Protein AF-A0A6L9ZZN1-F1 (afdb_monomer_lite)

Secondary structure (DSSP, 8-state):
-HHHHHHHHS-SS---------TTSSHHHHHHHHHHHHHHTT--TT------SSSS-HHHHHHHHHHHHH--PPPTT--HHHHHHHHHT--

Foldseek 3Di:
DVVVVVQCPPDDPGRDDDDDDDPPPCPVVVVVVVLVVCQVVVVDVLHDDDADPPDDDRQVVVQVCCCPRVVDDDDPPDDSVVVSVVVVVVD

pLDDT: mean 79.75, std 11.1, range [41.59, 94.19]

Radius of gyration: 15.64 Å; chains: 1; bounding box: 30×41×38 Å

Structure (mmCIF, N/CA/C/O backbone):
data_AF-A0A6L9ZZN1-F1
#
_entry.id   AF-A0A6L9ZZN1-F1
#
loop_
_atom_site.group_PDB
_atom_site.id
_atom_site.type_symbol
_atom_site.label_atom_id
_atom_site.label_alt_id
_atom_site.label_comp_id
_atom_site.label_asym_id
_atom_site.label_entity_id
_atom_site.label_seq_id
_atom_site.pdbx_PDB_ins_code
_atom_site.Cartn_x
_atom_site.Cartn_y
_atom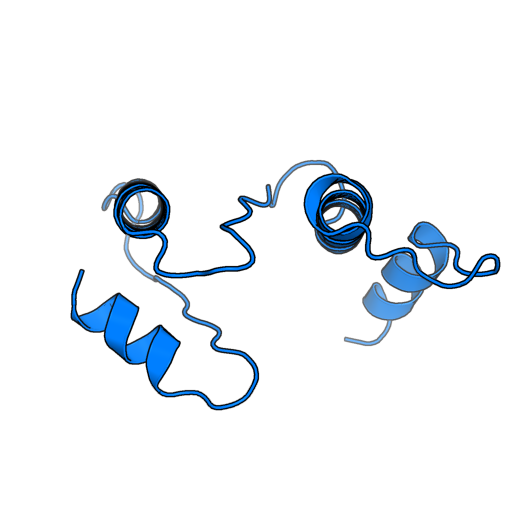_site.Cartn_z
_atom_site.occupancy
_atom_site.B_iso_or_equiv
_atom_site.auth_seq_id
_atom_site.auth_comp_id
_atom_site.auth_asym_id
_atom_site.auth_atom_id
_atom_site.pdbx_PDB_model_num
ATOM 1 N N . MET A 1 1 ? -8.413 11.731 10.580 1.00 61.06 1 MET A N 1
ATOM 2 C CA . MET A 1 1 ? -8.340 10.252 10.498 1.00 61.06 1 MET A CA 1
ATOM 3 C C . MET A 1 1 ? -9.657 9.636 10.027 1.00 61.06 1 MET A C 1
ATOM 5 O O . MET A 1 1 ? -9.661 9.072 8.943 1.00 61.06 1 MET A O 1
ATOM 9 N N . VAL A 1 2 ? -10.775 9.807 10.752 1.00 63.75 2 VAL A N 1
ATOM 10 C CA . VAL A 1 2 ? -12.082 9.171 10.436 1.00 63.75 2 VAL A CA 1
ATOM 11 C C . VAL A 1 2 ? -12.582 9.441 9.007 1.00 63.75 2 VAL A C 1
ATOM 13 O O . VAL A 1 2 ? -13.041 8.520 8.342 1.00 63.75 2 VAL A O 1
ATOM 16 N N . PHE A 1 3 ? -12.422 10.666 8.493 1.00 78.19 3 PHE A N 1
ATOM 17 C CA . PHE A 1 3 ? -12.842 11.012 7.128 1.00 78.19 3 PHE A CA 1
ATOM 18 C C . PHE A 1 3 ? -12.081 10.233 6.040 1.00 78.19 3 PHE A C 1
ATOM 20 O O . PHE A 1 3 ? -12.697 9.745 5.099 1.00 78.19 3 PHE A O 1
ATOM 27 N N . LEU A 1 4 ? -10.760 10.062 6.187 1.00 78.88 4 LEU A N 1
ATOM 28 C CA . LEU A 1 4 ? -9.943 9.304 5.230 1.00 78.88 4 LEU A CA 1
ATOM 29 C C . LEU A 1 4 ? -10.334 7.823 5.229 1.00 78.88 4 LEU A C 1
ATOM 31 O O . LEU A 1 4 ? -10.512 7.238 4.165 1.00 78.88 4 LEU A O 1
ATOM 35 N N . HIS A 1 5 ? -10.533 7.245 6.417 1.00 83.44 5 HIS A N 1
ATOM 36 C CA . HIS A 1 5 ? -10.982 5.861 6.541 1.00 83.44 5 HIS A CA 1
ATOM 37 C C . HIS A 1 5 ? -12.347 5.650 5.877 1.00 83.44 5 HIS A C 1
ATOM 39 O O . HIS A 1 5 ? -12.513 4.736 5.079 1.00 83.44 5 HIS A O 1
ATOM 45 N N . GLN A 1 6 ? -13.313 6.534 6.140 1.00 81.56 6 GLN A N 1
ATOM 46 C CA . GLN A 1 6 ? -14.640 6.456 5.526 1.00 81.56 6 GLN A CA 1
ATOM 47 C C . GLN A 1 6 ? -14.597 6.574 3.998 1.00 81.56 6 GLN A C 1
ATOM 49 O O . GLN A 1 6 ? -15.336 5.864 3.326 1.00 81.56 6 GLN A O 1
ATOM 54 N N . GLN A 1 7 ? -13.746 7.442 3.441 1.00 79.62 7 GLN A N 1
ATOM 55 C CA . GLN A 1 7 ? -13.558 7.536 1.988 1.00 79.62 7 GLN A CA 1
ATOM 56 C C . GLN A 1 7 ? -13.036 6.216 1.405 1.00 79.62 7 GLN A C 1
ATOM 58 O O . GLN A 1 7 ? -13.546 5.752 0.388 1.00 79.62 7 GLN A O 1
ATOM 63 N N . LEU A 1 8 ? -12.084 5.576 2.092 1.00 78.75 8 LEU A N 1
ATOM 64 C CA . LEU A 1 8 ? -11.510 4.299 1.668 1.00 78.75 8 LEU A CA 1
ATOM 65 C C . LEU A 1 8 ? -12.474 3.109 1.803 1.00 78.75 8 LEU A C 1
ATOM 67 O O . LEU A 1 8 ? -12.337 2.142 1.066 1.00 78.75 8 LEU A O 1
ATOM 71 N N . GLN A 1 9 ? -13.446 3.167 2.718 1.00 82.44 9 GLN A N 1
ATOM 72 C CA . GLN A 1 9 ? -14.416 2.082 2.940 1.00 82.44 9 GLN A CA 1
ATOM 73 C C . GLN A 1 9 ? -15.677 2.183 2.067 1.00 82.44 9 GLN A C 1
ATOM 75 O O . GLN A 1 9 ? -16.414 1.212 1.939 1.00 82.44 9 GLN A O 1
ATOM 80 N N . LYS A 1 10 ? -15.964 3.345 1.467 1.00 72.56 10 LYS A N 1
ATOM 81 C CA . LYS A 1 10 ? -17.209 3.575 0.706 1.00 72.56 10 LYS A CA 1
ATOM 82 C C . LYS A 1 10 ? -17.211 3.019 -0.724 1.00 72.56 10 LYS A C 1
ATOM 84 O O . LYS A 1 10 ? -18.238 3.106 -1.386 1.00 72.56 10 LYS A O 1
ATOM 89 N N . THR A 1 11 ? -16.092 2.506 -1.232 1.00 62.50 11 THR A N 1
ATOM 90 C CA . THR A 1 11 ? -15.959 2.088 -2.640 1.00 62.50 11 THR A CA 1
ATOM 91 C C . THR A 1 11 ? -15.796 0.572 -2.761 1.00 62.50 11 THR A C 1
ATOM 93 O O . THR A 1 11 ? -14.876 -0.005 -2.196 1.00 62.50 11 THR A O 1
ATOM 96 N N . GLU A 1 12 ? -16.680 -0.077 -3.527 1.00 58.25 12 GLU A N 1
ATOM 97 C CA . GLU A 1 12 ? -16.840 -1.545 -3.572 1.00 58.25 12 GLU A CA 1
ATOM 98 C C . GLU A 1 12 ? -15.703 -2.330 -4.254 1.00 58.25 12 GLU A C 1
ATOM 100 O O . GLU A 1 12 ? -15.690 -3.557 -4.178 1.00 58.25 12 GLU A O 1
ATOM 105 N N . ARG A 1 13 ? -14.767 -1.682 -4.965 1.00 60.88 13 ARG A N 1
ATOM 106 C CA . ARG A 1 13 ? -13.756 -2.403 -5.772 1.00 60.88 13 ARG A CA 1
ATOM 107 C C . ARG A 1 13 ? -12.329 -1.901 -5.599 1.00 60.88 13 ARG A C 1
ATOM 109 O O . ARG A 1 13 ? -11.442 -2.703 -5.339 1.00 60.88 13 ARG A O 1
ATOM 116 N N . VAL A 1 14 ? -12.099 -0.596 -5.745 1.00 61.44 14 VAL A N 1
ATOM 117 C CA . VAL A 1 14 ? -10.785 0.041 -5.558 1.00 61.44 14 VAL A CA 1
ATOM 118 C C . VAL A 1 14 ? -11.019 1.460 -5.051 1.00 61.44 14 VAL A C 1
ATOM 120 O O . VAL A 1 14 ? -11.542 2.301 -5.781 1.00 61.44 14 VAL A O 1
ATOM 123 N N . ALA A 1 15 ? -10.648 1.730 -3.803 1.00 68.19 15 ALA A N 1
ATOM 124 C CA . ALA A 1 15 ? -10.745 3.065 -3.233 1.00 68.19 15 ALA A CA 1
ATOM 125 C C . ALA A 1 15 ? -9.452 3.845 -3.498 1.00 68.19 15 ALA A C 1
ATOM 127 O O . ALA A 1 15 ? -8.414 3.561 -2.900 1.00 68.19 15 ALA A O 1
ATOM 128 N N . ILE A 1 16 ? -9.505 4.837 -4.390 1.00 72.50 16 ILE A N 1
ATOM 129 C CA . ILE A 1 16 ? -8.395 5.771 -4.617 1.00 72.50 16 ILE A CA 1
ATOM 130 C C . ILE A 1 16 ? -8.714 7.067 -3.874 1.00 72.50 16 ILE A C 1
ATOM 132 O O . ILE A 1 16 ? -9.645 7.783 -4.235 1.00 72.50 16 ILE A O 1
ATOM 136 N N . ALA A 1 17 ? -7.929 7.387 -2.846 1.00 76.62 17 ALA A N 1
ATOM 137 C CA . ALA A 1 17 ? -8.012 8.660 -2.138 1.00 76.62 17 ALA A CA 1
ATOM 138 C C . ALA A 1 17 ? -6.762 9.500 -2.427 1.00 76.62 17 ALA A C 1
ATOM 140 O O . ALA A 1 17 ? -5.637 9.053 -2.206 1.00 76.62 17 ALA A O 1
ATOM 141 N N . SER A 1 18 ? -6.960 10.733 -2.896 1.00 78.06 18 SER A N 1
ATOM 142 C CA . SER A 1 18 ? -5.885 11.712 -3.078 1.00 78.06 18 SER A CA 1
ATOM 143 C C . SER A 1 18 ? -5.946 12.760 -1.970 1.00 78.06 18 SER A C 1
ATOM 145 O O . SER A 1 18 ? -6.996 13.356 -1.729 1.00 78.06 18 SER A O 1
ATOM 147 N N . ILE A 1 19 ? -4.822 12.986 -1.288 1.00 79.62 19 ILE A N 1
ATOM 148 C CA . ILE A 1 19 ? -4.688 14.031 -0.268 1.00 79.62 19 ILE A CA 1
ATOM 149 C C . ILE A 1 19 ? -3.960 15.212 -0.914 1.00 79.62 19 ILE A C 1
ATOM 151 O O . ILE A 1 19 ? -2.764 15.133 -1.198 1.00 79.62 19 ILE A O 1
ATOM 155 N N . THR A 1 20 ? -4.669 16.318 -1.134 1.00 81.12 20 THR A N 1
ATOM 156 C CA . THR A 1 20 ? -4.120 17.554 -1.711 1.00 81.12 20 THR A CA 1
ATOM 157 C C . THR A 1 20 ? -3.981 18.645 -0.646 1.00 81.12 20 THR A C 1
ATOM 159 O O . THR A 1 20 ? -4.640 18.620 0.390 1.00 81.12 20 THR A O 1
ATOM 162 N N . GLY A 1 21 ? -3.052 19.583 -0.847 1.00 83.25 21 GLY A N 1
ATOM 163 C CA . GLY A 1 21 ? -2.801 20.677 0.098 1.00 83.25 21 GLY A CA 1
ATOM 164 C C . GLY A 1 21 ? -1.443 21.342 -0.113 1.00 83.25 21 GLY A C 1
ATOM 165 O O . GLY A 1 21 ? -0.593 20.807 -0.830 1.00 83.25 21 GLY A O 1
ATOM 166 N N . MET A 1 22 ? -1.217 22.478 0.546 1.00 84.19 22 MET A N 1
ATOM 167 C CA . MET A 1 22 ? 0.027 23.254 0.447 1.00 84.19 22 MET A CA 1
ATOM 168 C C . MET A 1 22 ? 1.274 22.444 0.853 1.00 84.19 22 MET A C 1
ATOM 170 O O . MET A 1 22 ? 1.190 21.429 1.558 1.00 84.19 22 MET A O 1
ATOM 174 N N . GLY A 1 23 ? 2.449 22.850 0.363 1.00 88.06 23 GLY A N 1
ATOM 175 C CA . GLY A 1 23 ? 3.730 22.252 0.757 1.00 88.06 23 GLY A CA 1
ATOM 176 C C . GLY A 1 23 ? 3.931 22.312 2.277 1.00 88.06 23 GLY A C 1
ATOM 177 O O . GLY A 1 23 ? 3.477 23.248 2.921 1.00 88.06 23 GLY A O 1
ATOM 178 N N . GLY A 1 24 ? 4.548 21.288 2.870 1.00 86.56 24 GLY A N 1
ATOM 179 C CA . GLY A 1 24 ? 4.852 21.273 4.309 1.00 86.56 24 GLY A CA 1
ATOM 180 C C . GLY A 1 24 ? 3.675 21.019 5.264 1.00 86.56 24 GLY A C 1
ATOM 181 O O . GLY A 1 24 ? 3.914 20.762 6.434 1.00 86.56 24 GLY A O 1
ATOM 182 N N . ILE A 1 25 ? 2.422 20.973 4.795 1.00 90.31 25 ILE A N 1
ATOM 183 C CA . ILE A 1 25 ? 1.229 20.793 5.656 1.00 90.31 25 ILE A CA 1
ATOM 184 C C . ILE A 1 25 ? 1.085 19.387 6.292 1.00 90.31 25 ILE A C 1
ATOM 186 O O . ILE A 1 25 ? 0.076 19.079 6.914 1.00 90.31 25 ILE A O 1
ATOM 190 N N . GLY A 1 26 ? 2.063 18.495 6.100 1.00 88.25 26 GLY A N 1
ATOM 191 C CA . GLY A 1 26 ? 2.068 17.172 6.737 1.00 88.25 26 GLY A CA 1
ATOM 192 C C . GLY A 1 26 ? 1.272 16.071 6.025 1.00 88.25 26 GLY A C 1
ATOM 193 O O . GLY A 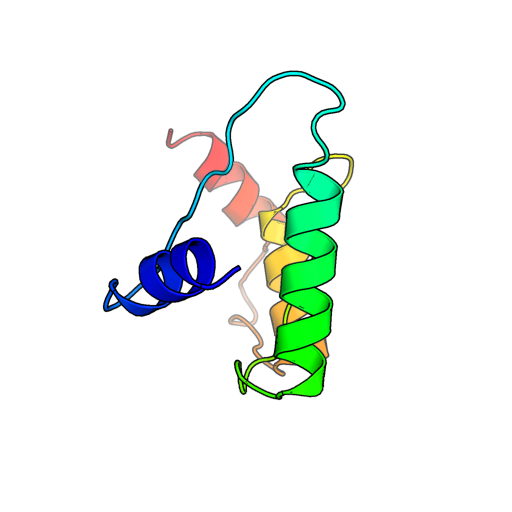1 26 ? 0.939 15.073 6.650 1.00 88.25 26 GLY A O 1
ATOM 194 N N . LYS A 1 27 ? 0.984 16.184 4.720 1.00 91.69 27 LYS A N 1
ATOM 195 C CA . LYS A 1 27 ? 0.250 15.144 3.953 1.00 91.69 27 LYS A CA 1
ATOM 196 C C . LYS A 1 27 ? 0.894 13.755 4.040 1.00 91.69 27 LYS A C 1
ATOM 198 O O . LYS A 1 27 ? 0.204 12.763 4.246 1.00 91.69 27 LYS A O 1
ATOM 203 N N . THR A 1 28 ? 2.218 13.699 3.897 1.00 89.25 28 THR A N 1
ATOM 204 C CA . THR A 1 28 ? 2.982 12.449 4.005 1.00 89.25 28 THR A CA 1
ATOM 205 C C . THR A 1 28 ? 2.918 11.887 5.420 1.00 89.25 28 THR A C 1
ATOM 207 O O . THR A 1 28 ? 2.691 10.694 5.587 1.00 89.25 28 THR A O 1
ATOM 210 N N . GLU A 1 29 ? 3.043 12.745 6.437 1.00 92.00 29 GLU A N 1
ATOM 211 C CA . GLU A 1 29 ? 2.935 12.328 7.837 1.00 92.00 29 GLU A CA 1
ATOM 212 C C . GLU A 1 29 ? 1.529 11.802 8.145 1.00 92.00 29 GLU A C 1
ATOM 214 O O . GLU A 1 29 ? 1.384 10.757 8.767 1.00 92.00 29 GLU A O 1
ATOM 219 N N . LEU A 1 30 ? 0.483 12.447 7.622 1.00 90.88 30 LEU A N 1
ATOM 220 C CA . LEU A 1 30 ? -0.892 11.971 7.753 1.00 90.88 30 LEU A CA 1
ATOM 221 C C . LEU A 1 30 ? -1.070 10.565 7.159 1.00 90.88 30 LEU A C 1
ATOM 223 O O . LEU A 1 30 ? -1.694 9.714 7.794 1.00 90.88 30 LEU A O 1
ATOM 227 N N . ALA A 1 31 ? -0.511 10.306 5.973 1.00 90.31 31 ALA A N 1
ATOM 228 C CA . ALA A 1 31 ? -0.548 8.982 5.353 1.00 90.31 31 ALA A CA 1
ATOM 229 C C . ALA A 1 31 ? 0.231 7.937 6.175 1.00 90.31 31 ALA A C 1
ATOM 231 O O . ALA A 1 31 ? -0.258 6.825 6.370 1.00 90.31 31 ALA A O 1
ATOM 232 N N . LEU A 1 32 ? 1.399 8.301 6.718 1.00 92.06 32 LEU A N 1
ATOM 233 C CA . LEU A 1 32 ? 2.203 7.428 7.581 1.00 92.06 32 LEU A CA 1
ATOM 2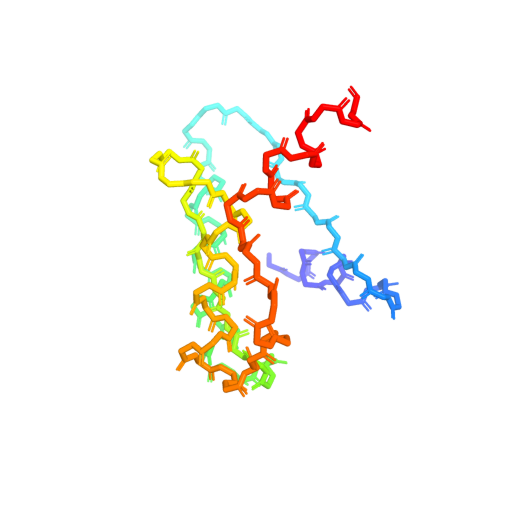34 C C . LEU A 1 32 ? 1.486 7.084 8.890 1.00 92.06 32 LEU A C 1
ATOM 236 O O . LEU A 1 32 ? 1.443 5.919 9.281 1.00 92.06 32 LEU A O 1
ATOM 240 N N . GLN A 1 33 ? 0.900 8.077 9.558 1.00 93.12 33 GLN A N 1
ATOM 241 C CA . GLN A 1 33 ? 0.140 7.874 10.792 1.00 93.12 33 GLN A CA 1
ATOM 242 C C . GLN A 1 33 ? -1.076 6.977 10.544 1.00 93.12 33 GLN A C 1
ATOM 244 O O . GLN A 1 33 ? -1.329 6.056 11.319 1.00 93.12 33 GLN A O 1
ATOM 249 N N . TYR A 1 34 ? -1.791 7.192 9.433 1.00 91.94 34 TYR A N 1
ATOM 250 C CA . TYR A 1 34 ? -2.903 6.336 9.019 1.00 91.94 34 TYR A CA 1
ATOM 251 C C . TYR A 1 34 ? -2.459 4.885 8.808 1.00 91.94 34 TYR A C 1
ATOM 253 O O . TYR A 1 34 ? -3.044 3.969 9.386 1.00 91.94 34 TYR A O 1
ATOM 261 N N . ALA A 1 35 ? -1.393 4.680 8.029 1.00 91.69 35 ALA A N 1
ATOM 262 C CA . ALA A 1 35 ? -0.855 3.354 7.754 1.00 91.69 35 ALA A CA 1
ATOM 263 C C . ALA A 1 35 ? -0.442 2.628 9.044 1.00 91.69 35 ALA A C 1
ATOM 265 O O . ALA A 1 35 ? -0.831 1.482 9.255 1.00 91.69 35 ALA A O 1
ATOM 266 N N . ARG A 1 36 ? 0.287 3.301 9.944 1.00 93.12 36 ARG A N 1
ATOM 267 C CA . ARG A 1 36 ? 0.728 2.722 11.224 1.00 93.12 36 ARG A CA 1
ATOM 268 C C . ARG A 1 36 ? -0.444 2.317 12.113 1.00 93.12 36 ARG A C 1
ATOM 270 O O . ARG A 1 36 ? -0.451 1.198 12.623 1.00 93.12 36 ARG A O 1
ATOM 277 N N . LEU A 1 37 ? -1.435 3.197 12.265 1.00 94.19 37 LEU A N 1
ATOM 278 C CA . LEU A 1 37 ? -2.618 2.926 13.082 1.00 94.19 37 LEU A CA 1
ATOM 279 C C . LEU A 1 37 ? -3.367 1.683 12.580 1.00 94.19 37 LEU A C 1
ATOM 281 O O . LEU A 1 37 ? -3.665 0.778 13.356 1.00 94.19 37 LEU A O 1
ATOM 285 N N . HIS A 1 38 ? -3.637 1.614 11.277 1.00 91.00 38 HIS A N 1
ATOM 286 C CA . HIS A 1 38 ? -4.412 0.517 10.697 1.00 91.00 38 HIS A CA 1
ATOM 287 C C . HIS A 1 38 ? -3.620 -0.786 10.549 1.00 91.00 38 HIS A C 1
ATOM 289 O O . HIS A 1 38 ? -4.221 -1.863 10.554 1.00 91.00 38 HIS A O 1
ATOM 295 N N . LEU A 1 39 ? -2.286 -0.711 10.492 1.00 91.00 39 LEU A N 1
ATOM 296 C CA . LEU A 1 39 ? -1.422 -1.884 10.599 1.00 91.00 39 LEU A CA 1
ATOM 297 C C . LEU A 1 39 ? -1.527 -2.511 11.995 1.00 91.00 39 LEU A C 1
ATOM 299 O O . LEU A 1 39 ? -1.745 -3.715 12.111 1.00 91.00 39 LEU A O 1
ATOM 303 N N . GLN A 1 40 ? -1.434 -1.696 13.052 1.00 93.00 40 GLN A N 1
ATOM 304 C CA . GLN A 1 40 ? -1.567 -2.159 14.441 1.00 93.00 40 GLN A CA 1
ATOM 305 C C . GLN A 1 40 ? -2.948 -2.762 14.716 1.00 93.00 40 GLN A C 1
ATOM 307 O O . GLN A 1 40 ? -3.060 -3.785 15.387 1.00 93.00 40 GLN A O 1
ATOM 312 N N . GLN A 1 41 ? -3.996 -2.156 14.157 1.00 94.06 41 GLN A N 1
ATOM 313 C CA . G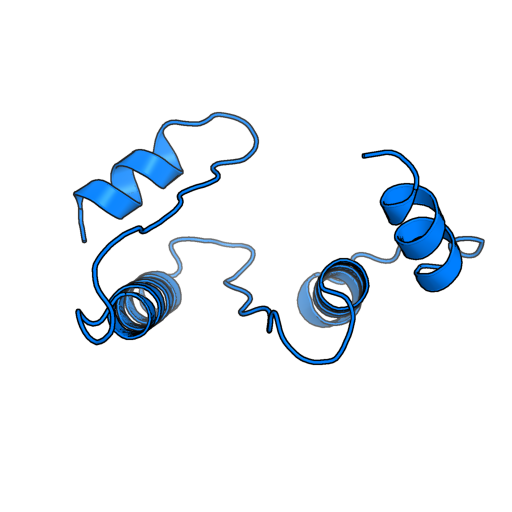LN A 1 41 ? -5.374 -2.629 14.294 1.00 94.06 41 GLN A CA 1
ATOM 314 C C . GLN A 1 41 ? -5.707 -3.830 13.397 1.00 94.06 41 GLN A C 1
ATOM 316 O O . GLN A 1 41 ? -6.822 -4.342 13.478 1.00 94.06 41 GLN A O 1
ATOM 321 N N . LYS A 1 42 ? -4.783 -4.268 12.527 1.00 90.25 42 LYS A N 1
ATOM 322 C CA . LYS A 1 42 ? -5.017 -5.310 11.511 1.00 90.25 42 LYS A CA 1
ATOM 323 C C . LYS A 1 42 ? -6.277 -5.051 10.673 1.00 90.25 42 LYS A C 1
ATOM 325 O O . LYS A 1 42 ? -6.972 -5.982 10.278 1.00 90.25 42 LYS A O 1
ATOM 330 N N . THR A 1 43 ? -6.575 -3.780 10.395 1.00 89.19 43 THR A N 1
ATOM 331 C CA . THR A 1 43 ? -7.796 -3.380 9.674 1.00 89.19 43 THR A CA 1
ATOM 332 C C . THR A 1 43 ? -7.818 -3.907 8.239 1.00 89.19 43 THR A C 1
ATOM 334 O O . THR A 1 43 ? -8.887 -4.159 7.693 1.00 89.19 43 THR A O 1
ATOM 337 N N . TYR A 1 44 ? -6.642 -4.087 7.635 1.00 85.75 44 TYR A N 1
ATOM 338 C CA . TYR A 1 44 ? -6.476 -4.625 6.288 1.00 85.75 44 TYR A CA 1
ATOM 339 C C . TYR A 1 44 ? -5.800 -6.003 6.369 1.00 85.75 44 TYR A C 1
ATOM 341 O O . TYR A 1 44 ? -4.595 -6.061 6.623 1.00 85.75 44 TYR A O 1
ATOM 349 N N . PRO A 1 45 ? -6.536 -7.114 6.153 1.00 81.19 45 PRO A N 1
ATOM 350 C CA . PRO A 1 45 ? -5.984 -8.469 6.259 1.00 81.19 45 PRO A CA 1
ATOM 351 C C . PRO A 1 45 ? -4.833 -8.746 5.285 1.00 81.19 45 PRO A C 1
ATOM 353 O O . PRO A 1 45 ? -3.915 -9.485 5.619 1.00 81.19 45 PRO A O 1
ATOM 356 N N . GLY A 1 46 ? -4.857 -8.114 4.106 1.00 78.25 46 GLY A N 1
ATOM 357 C CA . GLY A 1 46 ? -3.784 -8.184 3.105 1.00 78.25 46 GLY A CA 1
ATOM 358 C C . GLY A 1 46 ? -2.565 -7.306 3.415 1.00 78.25 46 GLY A C 1
ATOM 359 O O . GLY A 1 46 ? -1.664 -7.198 2.588 1.00 78.25 46 GLY A O 1
ATOM 360 N N . GLY A 1 47 ? -2.533 -6.656 4.580 1.00 84.94 47 GLY A N 1
ATOM 361 C CA . GLY A 1 47 ? -1.461 -5.750 4.971 1.00 84.94 47 GLY A CA 1
ATOM 362 C C . GLY A 1 47 ? -1.546 -4.375 4.307 1.00 84.94 47 GLY A C 1
ATOM 363 O O . GLY A 1 47 ? -2.548 -3.997 3.700 1.00 84.94 47 GLY A O 1
ATOM 364 N N . ILE A 1 48 ? -0.479 -3.594 4.479 1.00 88.00 48 ILE A N 1
ATOM 365 C CA . ILE A 1 48 ? -0.340 -2.237 3.945 1.00 88.00 48 ILE A CA 1
ATOM 366 C C . ILE A 1 48 ? 1.019 -2.149 3.250 1.00 88.00 48 ILE A C 1
ATOM 368 O O . ILE A 1 48 ? 2.039 -2.492 3.845 1.00 88.00 48 ILE A O 1
ATOM 372 N N . CYS A 1 49 ? 1.031 -1.674 2.004 1.00 86.44 49 CYS A N 1
ATOM 373 C CA . CYS A 1 49 ? 2.242 -1.472 1.212 1.00 86.44 49 CYS A CA 1
ATOM 374 C C . CYS A 1 49 ? 2.526 0.025 1.040 1.00 86.44 49 CYS A C 1
ATOM 376 O O . CYS A 1 49 ? 1.609 0.802 0.762 1.00 86.44 49 CYS A O 1
ATOM 378 N N . TRP A 1 50 ? 3.792 0.424 1.178 1.00 88.50 50 TRP A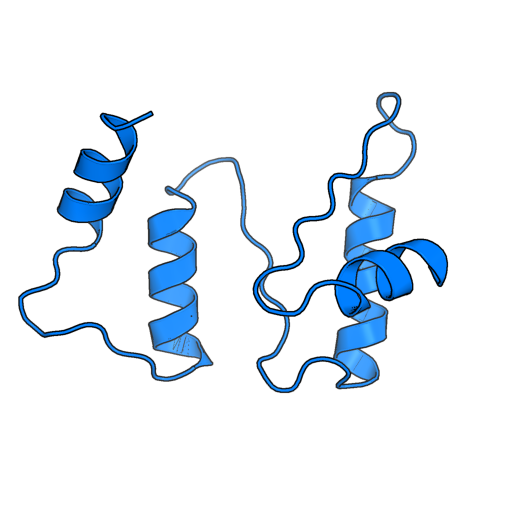 N 1
ATOM 379 C CA . TRP A 1 50 ? 4.255 1.769 0.843 1.00 88.50 50 TRP A CA 1
ATOM 380 C C . TRP A 1 50 ? 5.057 1.722 -0.454 1.00 88.50 50 TRP A C 1
ATOM 382 O O . TRP A 1 50 ? 6.046 0.999 -0.540 1.00 88.50 50 TRP A O 1
ATOM 392 N N . LEU A 1 51 ? 4.624 2.495 -1.450 1.00 86.94 51 LEU A N 1
ATOM 393 C CA . LEU A 1 51 ? 5.239 2.536 -2.775 1.00 86.94 51 LEU A CA 1
ATOM 394 C C . LEU A 1 51 ? 5.922 3.884 -2.982 1.00 86.94 51 LEU A C 1
ATOM 396 O O . LEU A 1 51 ? 5.341 4.944 -2.728 1.00 86.94 51 LEU A O 1
ATOM 400 N N . GLU A 1 52 ? 7.154 3.854 -3.471 1.00 82.44 52 GLU A N 1
ATOM 401 C CA . GLU A 1 52 ? 7.910 5.066 -3.745 1.00 82.44 52 GLU A CA 1
ATOM 402 C C . GLU A 1 52 ? 7.634 5.561 -5.161 1.00 82.44 52 GLU A C 1
ATOM 404 O O . GLU A 1 52 ? 7.804 4.844 -6.140 1.00 82.44 52 GLU A O 1
ATOM 409 N N . ARG A 1 53 ? 7.255 6.835 -5.300 1.00 78.62 53 ARG A N 1
ATOM 410 C CA . ARG A 1 53 ? 7.088 7.450 -6.628 1.00 78.62 53 ARG A CA 1
ATOM 411 C C . ARG A 1 53 ? 8.425 7.665 -7.351 1.00 78.62 53 ARG A C 1
ATOM 413 O O . ARG A 1 53 ? 8.445 7.835 -8.564 1.00 78.62 53 ARG A O 1
ATOM 420 N N . ARG A 1 54 ? 9.527 7.776 -6.606 1.00 78.50 54 ARG A N 1
ATOM 421 C CA . ARG A 1 54 ? 10.862 8.044 -7.155 1.00 78.50 54 ARG A CA 1
ATOM 422 C C . ARG A 1 54 ? 11.641 6.736 -7.212 1.00 78.50 54 ARG A C 1
ATOM 424 O O . ARG A 1 54 ? 11.652 6.014 -6.227 1.00 78.50 54 ARG A O 1
ATOM 431 N N . GLY A 1 55 ? 12.315 6.474 -8.329 1.00 80.38 55 GLY A N 1
ATOM 432 C CA . GLY A 1 55 ? 13.118 5.266 -8.517 1.00 80.38 55 GLY A CA 1
ATOM 433 C C . GLY A 1 55 ? 12.434 4.258 -9.435 1.00 80.38 55 GLY A C 1
ATOM 434 O O . GLY A 1 55 ? 12.106 4.591 -10.572 1.00 80.38 55 GLY A O 1
ATOM 435 N N . VAL A 1 56 ? 12.266 3.028 -8.948 1.00 79.44 56 VAL A N 1
ATOM 436 C CA . VAL A 1 56 ? 11.690 1.903 -9.702 1.00 79.44 56 VAL A CA 1
ATOM 437 C C . VAL A 1 56 ? 10.233 2.191 -10.063 1.00 79.44 56 VAL A C 1
ATOM 439 O O . VAL A 1 56 ? 9.514 2.844 -9.309 1.00 79.44 56 VAL A O 1
ATOM 442 N N . ASP A 1 57 ? 9.774 1.683 -11.203 1.00 86.31 57 ASP A N 1
ATOM 443 C CA . ASP A 1 57 ? 8.379 1.820 -11.605 1.00 86.31 57 ASP A CA 1
ATOM 444 C C . ASP A 1 57 ? 7.397 1.289 -10.541 1.00 86.31 57 ASP A C 1
ATOM 446 O O 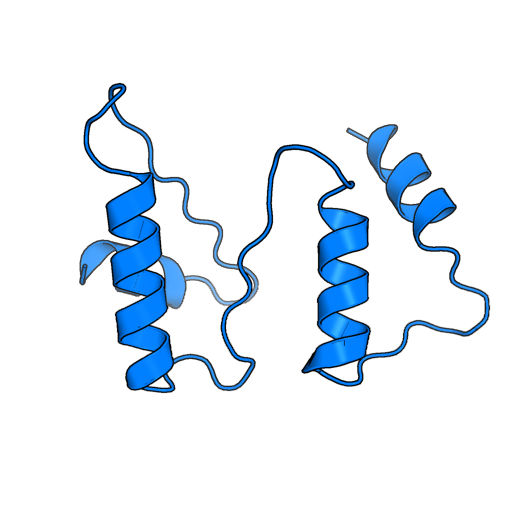. ASP A 1 57 ? 7.602 0.218 -9.966 1.00 86.31 57 ASP A O 1
ATOM 450 N N . VAL A 1 58 ? 6.309 2.026 -10.298 1.00 83.62 58 VAL A N 1
ATOM 451 C CA . VAL A 1 58 ? 5.294 1.678 -9.290 1.00 83.62 58 VAL A CA 1
ATOM 452 C C . VAL A 1 58 ? 4.634 0.325 -9.587 1.00 83.62 58 VAL A C 1
ATOM 454 O O . VAL A 1 58 ? 4.391 -0.446 -8.662 1.00 83.62 58 VAL A O 1
ATOM 457 N N . GLY A 1 59 ? 4.392 -0.009 -10.855 1.00 83.44 59 GLY A N 1
ATOM 458 C CA . GLY A 1 59 ? 3.865 -1.307 -11.276 1.00 83.44 59 GLY A CA 1
ATOM 459 C C . GLY A 1 59 ? 4.812 -2.458 -10.939 1.00 83.44 59 GLY A C 1
ATOM 460 O O . GLY A 1 59 ? 4.373 -3.475 -10.405 1.00 83.44 59 GLY A O 1
ATOM 461 N N . ILE A 1 60 ? 6.119 -2.274 -11.148 1.00 85.44 60 ILE A N 1
ATOM 462 C CA . ILE A 1 60 ? 7.135 -3.264 -10.750 1.00 85.44 60 ILE A CA 1
ATOM 463 C C . ILE A 1 60 ? 7.154 -3.429 -9.224 1.00 85.44 60 ILE A C 1
ATOM 465 O O . ILE A 1 60 ? 7.171 -4.555 -8.725 1.00 85.44 60 ILE A O 1
ATOM 469 N N . GLN A 1 61 ? 7.095 -2.327 -8.470 1.00 86.88 61 GLN A N 1
ATOM 470 C CA . GLN A 1 61 ? 7.034 -2.381 -7.005 1.00 86.88 61 GLN A CA 1
ATOM 471 C C . GLN A 1 61 ? 5.792 -3.144 -6.506 1.00 86.88 61 GLN A C 1
ATOM 473 O O . GLN A 1 61 ? 5.909 -3.964 -5.595 1.00 86.88 61 GLN A O 1
ATOM 478 N N . ILE A 1 62 ? 4.626 -2.946 -7.135 1.00 85.56 62 ILE A N 1
ATOM 479 C CA . ILE A 1 62 ? 3.389 -3.683 -6.819 1.00 85.56 62 ILE A CA 1
ATOM 480 C C . ILE A 1 62 ? 3.560 -5.183 -7.071 1.00 85.56 62 ILE A C 1
ATOM 482 O O . ILE A 1 62 ? 3.210 -5.993 -6.213 1.00 85.56 62 ILE A O 1
ATOM 486 N N . ILE A 1 63 ? 4.116 -5.565 -8.224 1.00 85.75 63 ILE A N 1
ATOM 487 C CA . ILE A 1 63 ? 4.311 -6.977 -8.589 1.00 85.75 63 ILE A CA 1
ATOM 488 C C . ILE A 1 63 ? 5.270 -7.656 -7.604 1.00 85.75 63 ILE A C 1
ATOM 490 O O . ILE A 1 63 ? 4.994 -8.757 -7.126 1.00 85.75 63 ILE A O 1
ATOM 494 N N . ASN A 1 64 ? 6.362 -6.985 -7.235 1.00 85.00 64 ASN A N 1
ATOM 495 C CA . ASN A 1 64 ? 7.318 -7.504 -6.257 1.00 85.00 64 ASN A CA 1
ATOM 496 C C . ASN A 1 64 ? 6.705 -7.645 -4.855 1.00 85.00 64 ASN A C 1
ATOM 498 O O . ASN A 1 64 ? 6.970 -8.632 -4.161 1.00 85.00 64 ASN A O 1
ATOM 502 N N . PHE A 1 65 ? 5.856 -6.701 -4.439 1.00 84.62 65 PHE A N 1
ATOM 503 C CA . PHE A 1 65 ? 5.112 -6.811 -3.184 1.00 84.62 65 PHE A CA 1
ATOM 504 C C . PHE A 1 65 ? 4.147 -8.004 -3.207 1.00 84.62 65 PHE A C 1
ATOM 506 O O . PHE A 1 65 ? 4.150 -8.811 -2.280 1.00 84.62 65 PHE A O 1
ATOM 513 N N . ALA A 1 66 ? 3.372 -8.165 -4.282 1.00 85.12 66 ALA A N 1
ATOM 514 C CA . ALA A 1 66 ? 2.419 -9.263 -4.425 1.00 85.12 66 ALA A CA 1
ATOM 515 C C . ALA A 1 66 ? 3.109 -10.641 -4.385 1.00 85.12 66 ALA A C 1
ATOM 517 O O . ALA A 1 66 ? 2.659 -11.532 -3.664 1.00 85.12 66 ALA A O 1
ATOM 518 N N . ARG A 1 67 ? 4.248 -10.789 -5.073 1.00 86.12 67 ARG A N 1
ATOM 519 C CA . ARG A 1 67 ? 5.063 -12.015 -5.045 1.00 86.12 67 ARG A CA 1
ATOM 520 C C . ARG A 1 67 ? 5.619 -12.305 -3.649 1.00 86.12 67 ARG A C 1
ATOM 522 O O . ARG A 1 67 ? 5.455 -13.407 -3.142 1.00 86.12 67 ARG A O 1
ATOM 529 N N . SER A 1 68 ? 6.259 -11.318 -3.016 1.00 84.69 68 SER A N 1
ATOM 530 C CA . SER A 1 68 ? 6.994 -11.534 -1.758 1.00 84.69 68 SER A CA 1
ATOM 531 C C . SER A 1 68 ? 6.114 -11.607 -0.509 1.00 84.69 68 SER A C 1
ATOM 533 O O . SER A 1 68 ? 6.453 -12.337 0.417 1.00 84.69 68 SER A O 1
ATOM 535 N N . GLN A 1 69 ? 5.013 -10.853 -0.460 1.00 82.00 69 GLN A N 1
ATOM 536 C CA . GLN A 1 69 ? 4.195 -10.704 0.752 1.00 82.00 69 GLN A CA 1
ATOM 537 C C . GLN A 1 69 ? 2.856 -11.435 0.669 1.00 82.00 69 GLN A C 1
ATOM 539 O O . GLN A 1 69 ? 2.315 -11.830 1.698 1.00 82.00 69 GLN A O 1
ATOM 544 N N . LEU A 1 70 ? 2.314 -11.615 -0.540 1.00 82.12 70 LEU A N 1
ATOM 545 C CA . LEU A 1 70 ? 1.010 -12.253 -0.751 1.00 82.12 70 LEU A CA 1
ATOM 546 C C . LEU A 1 70 ? 1.123 -13.630 -1.417 1.00 82.12 70 LEU A C 1
ATOM 548 O O . LEU A 1 70 ? 0.108 -14.301 -1.582 1.00 82.12 70 LEU A O 1
ATOM 552 N N . ASN A 1 71 ? 2.338 -14.050 -1.796 1.00 83.56 71 ASN A N 1
ATOM 553 C CA . ASN A 1 71 ? 2.598 -15.271 -2.562 1.00 83.56 71 ASN A CA 1
ATOM 554 C C . ASN A 1 71 ? 1.759 -15.351 -3.855 1.00 83.56 71 ASN A C 1
ATOM 556 O O . ASN A 1 71 ? 1.356 -16.427 -4.300 1.00 83.56 71 ASN A O 1
ATOM 560 N N . LEU A 1 72 ? 1.460 -14.186 -4.442 1.00 83.00 72 LEU A N 1
ATOM 561 C CA . LEU A 1 72 ? 0.729 -14.061 -5.696 1.00 83.00 72 LEU A CA 1
ATOM 562 C C . LEU A 1 72 ? 1.738 -14.026 -6.838 1.00 83.00 72 LEU A C 1
ATOM 564 O O . LEU A 1 72 ? 2.366 -12.998 -7.105 1.00 83.00 72 LEU A O 1
ATOM 568 N N . ASN A 1 73 ? 1.887 -15.164 -7.507 1.00 80.81 73 ASN A N 1
ATOM 569 C CA . ASN A 1 73 ? 2.769 -15.288 -8.655 1.00 80.81 73 ASN A CA 1
ATOM 570 C C . ASN A 1 73 ? 1.962 -15.103 -9.946 1.00 80.81 73 ASN A C 1
ATOM 572 O O . ASN A 1 73 ? 1.007 -15.848 -10.173 1.00 80.81 73 ASN A O 1
ATOM 576 N N . PRO A 1 74 ? 2.304 -14.110 -10.786 1.00 75.31 74 PRO A N 1
ATOM 577 C CA . PRO A 1 74 ? 1.746 -14.036 -12.128 1.00 75.31 74 PRO A CA 1
ATOM 578 C C . PRO A 1 74 ? 2.217 -15.246 -12.966 1.00 75.31 74 PRO A C 1
ATOM 580 O O . PRO A 1 74 ? 3.199 -15.887 -12.583 1.00 75.31 74 PRO A O 1
ATOM 583 N N . PRO A 1 75 ? 1.536 -15.565 -14.084 1.00 81.25 75 PRO A N 1
ATOM 584 C CA . PRO A 1 75 ? 1.885 -16.693 -14.955 1.00 81.25 75 PRO A CA 1
ATOM 585 C C . PRO A 1 75 ? 3.359 -16.683 -15.386 1.00 81.25 75 PRO A C 1
ATOM 587 O O . PRO A 1 75 ? 3.960 -15.616 -15.467 1.00 81.25 75 PRO A O 1
ATOM 590 N N . GLU A 1 76 ? 3.940 -17.847 -15.687 1.00 70.56 76 GLU A N 1
ATOM 591 C CA . GLU A 1 76 ? 5.379 -17.976 -15.994 1.00 70.56 76 GLU A CA 1
ATOM 592 C C . GLU A 1 76 ? 5.830 -17.128 -17.197 1.00 70.56 76 GLU A C 1
ATOM 594 O O . GLU A 1 76 ? 6.929 -16.577 -17.177 1.00 70.56 76 GLU A O 1
ATOM 599 N N . ASP A 1 77 ? 4.951 -16.911 -18.179 1.00 75.62 77 ASP A N 1
ATOM 600 C CA . ASP A 1 77 ? 5.220 -16.085 -19.367 1.00 75.62 77 ASP A CA 1
ATOM 601 C C . ASP A 1 77 ? 5.082 -14.570 -19.108 1.00 75.62 77 ASP A C 1
ATOM 603 O O . ASP A 1 77 ? 5.164 -13.749 -20.025 1.00 75.62 77 ASP A O 1
ATOM 607 N N . TYR A 1 78 ? 4.812 -14.170 -17.862 1.00 73.00 78 TYR A N 1
ATOM 608 C CA . TYR A 1 78 ? 4.573 -12.780 -17.501 1.00 73.00 78 TYR A CA 1
ATOM 609 C C . TYR A 1 78 ? 5.886 -12.028 -17.267 1.00 73.00 78 TYR A C 1
ATOM 611 O O . TYR A 1 78 ? 6.471 -12.088 -16.179 1.00 73.00 78 TYR A O 1
ATOM 619 N N . ASP A 1 79 ? 6.300 -11.245 -18.266 1.00 78.75 79 ASP A N 1
ATOM 620 C CA . ASP A 1 79 ? 7.346 -10.238 -18.104 1.00 78.75 79 ASP A CA 1
ATOM 621 C C . ASP A 1 79 ? 6.756 -8.918 -17.556 1.00 78.75 79 ASP A C 1
ATOM 623 O O . ASP A 1 79 ? 6.105 -8.161 -18.294 1.00 78.75 79 ASP A O 1
ATOM 627 N N . PRO A 1 80 ? 6.981 -8.606 -16.263 1.00 72.00 80 PRO A N 1
ATOM 628 C CA . PRO A 1 80 ? 6.458 -7.398 -15.643 1.00 72.00 80 PRO A CA 1
ATOM 629 C C . PRO A 1 80 ? 7.014 -6.126 -16.288 1.00 72.00 80 PRO A C 1
ATOM 631 O O . PRO A 1 80 ? 6.307 -5.120 -16.329 1.00 72.00 80 PRO A O 1
ATOM 634 N N . GLU A 1 81 ? 8.242 -6.141 -16.810 1.00 74.12 81 GLU A N 1
ATOM 635 C CA . GLU A 1 81 ? 8.858 -4.947 -17.387 1.00 74.12 81 GLU A CA 1
ATOM 636 C C . GLU A 1 81 ? 8.209 -4.579 -18.720 1.00 74.12 81 GLU A C 1
ATOM 638 O O . GLU A 1 81 ? 7.821 -3.423 -18.924 1.00 74.12 81 GLU A O 1
ATOM 643 N N . THR A 1 82 ? 8.015 -5.563 -19.600 1.00 74.19 82 THR A N 1
ATOM 644 C CA . THR A 1 82 ? 7.347 -5.362 -20.891 1.00 74.19 82 THR A CA 1
ATOM 645 C C . THR A 1 82 ? 5.896 -4.913 -20.716 1.00 74.19 82 THR A C 1
ATOM 647 O O . THR A 1 82 ? 5.470 -3.960 -21.376 1.00 74.19 82 THR A O 1
ATOM 650 N N . GLN A 1 83 ? 5.146 -5.507 -19.782 1.00 74.19 83 GLN A N 1
ATOM 651 C CA . GLN A 1 83 ? 3.735 -5.160 -19.571 1.00 74.19 83 GLN A CA 1
ATOM 652 C C . GLN A 1 83 ? 3.547 -3.760 -18.974 1.00 74.19 83 GLN A C 1
ATOM 654 O O . GLN A 1 83 ? 2.704 -2.976 -19.428 1.00 74.19 83 GLN A O 1
ATOM 659 N N . VAL A 1 84 ? 4.355 -3.418 -17.970 1.00 72.62 84 VAL A N 1
ATOM 660 C CA . VAL A 1 84 ? 4.367 -2.080 -17.367 1.00 72.62 84 VAL A CA 1
ATOM 661 C C . VAL A 1 84 ? 4.786 -1.034 -18.402 1.00 72.62 84 VAL A C 1
ATOM 663 O O . VAL A 1 84 ? 4.213 0.057 -18.460 1.00 72.62 84 VAL A O 1
ATOM 666 N N . ARG A 1 85 ? 5.759 -1.359 -19.262 1.00 68.62 85 ARG A N 1
ATOM 667 C CA . ARG A 1 85 ? 6.180 -0.480 -20.355 1.00 68.62 85 ARG A CA 1
ATOM 668 C C . ARG A 1 85 ? 5.073 -0.289 -21.391 1.00 68.62 85 ARG A C 1
ATOM 670 O O . ARG A 1 85 ? 4.831 0.851 -21.764 1.00 68.62 85 ARG A O 1
ATOM 677 N N . SER A 1 86 ? 4.373 -1.349 -21.800 1.00 61.41 86 SER A N 1
ATOM 678 C CA . SER A 1 86 ? 3.240 -1.260 -22.735 1.00 61.41 86 SER A CA 1
ATOM 679 C C . SER A 1 86 ? 2.099 -0.412 -22.173 1.00 61.41 86 SER A C 1
ATOM 681 O O . SER A 1 86 ? 1.559 0.439 -22.872 1.00 61.41 86 SER A O 1
ATOM 683 N N . SER A 1 87 ? 1.774 -0.585 -20.890 1.00 60.84 87 SER A N 1
ATOM 684 C CA . SER A 1 87 ? 0.694 0.160 -20.227 1.00 60.84 87 SER A CA 1
ATOM 685 C C . SER A 1 87 ? 0.990 1.659 -20.135 1.00 60.84 87 SER A C 1
ATOM 687 O O . SER A 1 87 ? 0.073 2.470 -20.156 1.00 60.84 87 SER A O 1
ATOM 689 N N . ARG A 1 88 ? 2.271 2.047 -20.097 1.00 57.75 88 ARG A N 1
ATOM 690 C CA . ARG A 1 88 ? 2.707 3.451 -20.119 1.00 57.75 88 ARG A CA 1
ATOM 691 C C . ARG A 1 88 ? 2.378 4.187 -21.420 1.00 57.75 88 ARG A C 1
ATOM 693 O O . ARG A 1 88 ? 2.273 5.407 -21.387 1.00 57.75 88 ARG A O 1
ATOM 700 N N . TYR A 1 89 ? 2.240 3.469 -22.535 1.00 50.53 89 TYR A N 1
ATOM 701 C CA . TYR A 1 89 ? 1.911 4.037 -23.848 1.00 50.53 89 TYR A CA 1
ATOM 702 C C . TYR A 1 89 ? 0.404 4.044 -24.149 1.00 50.53 89 TYR A C 1
ATOM 704 O O . TYR A 1 89 ? 0.004 4.508 -25.212 1.00 50.53 89 TYR A O 1
ATOM 712 N N . CYS A 1 90 ? -0.429 3.532 -23.238 1.00 42.62 90 CYS A N 1
ATOM 713 C CA . CYS A 1 90 ? -1.884 3.460 -23.400 1.00 42.62 90 CYS A CA 1
ATOM 714 C C . CYS A 1 90 ? -2.654 4.494 -22.557 1.00 42.62 90 CYS A C 1
ATOM 716 O O . CYS A 1 90 ? -3.840 4.290 -22.302 1.00 42.62 90 CYS A O 1
ATOM 718 N N . PHE A 1 91 ? -2.007 5.584 -22.134 1.00 41.59 91 PHE A N 1
ATOM 719 C CA . PHE A 1 91 ? -2.654 6.711 -21.452 1.00 41.59 91 PHE A CA 1
ATOM 720 C C . PHE A 1 91 ? -2.674 7.958 -22.330 1.00 41.59 91 PHE A C 1
ATOM 722 O O . PHE A 1 91 ? -1.626 8.249 -22.951 1.00 41.59 91 PHE A O 1
#

Sequence (91 aa):
MVFLHQQLQKTERVAIASITGMGGIGKTELALQYARLHLQQKTYPGGICWLERRGVDVGIQIINFARSQLNLNPPEDYDPETQVRSSRYCF